Protein AF-A0A848BZG7-F1 (afdb_monomer)

Mean predicted aligned error: 14.3 Å

Secondary structure (DSSP, 8-state):
-HHHHHHHHHHHHHHHHHHHHHHHHHHHHHHHHHHHHHHHHHHHHHHHHHHHHHHH-THHHHHHHHHHHH-----------------

Foldseek 3Di:
DVVVVVVVVVVVVVVVVVVVVVVVVVVVVVVVVVVVVVVVVVVVVVVVVVVVVVVVVCVVVVVVCCCPPVVDDDDPDDDDDDPPDDD

pLDDT: mean 82.44, std 14.26, range [47.75, 96.5]

Solvent-accessible surface area (backbone atoms only — not comparable to full-atom values): 5151 Å² total; per-residue (Å²): 108,73,69,58,53,52,52,51,53,50,54,53,49,52,50,53,54,52,52,53,50,51,56,52,50,54,50,51,54,48,52,51,53,52,51,52,51,53,50,54,53,50,51,54,51,50,52,51,51,50,53,52,45,56,63,62,62,40,51,62,59,50,50,49,47,39,35,72,75,68,65,49,78,87,76,89,77,80,83,77,82,79,82,78,76,81,131

Radius of gyration: 34.45 Å; Cα contacts (8 Å, |Δi|>4): 6; chains: 1; bounding box: 81×38×82 Å

Sequence (87 aa):
MKNFVLLLTVIVGVFFIHNSLLIRISRVEREIYVEKKYVEEAEKKLAMIKLEYDKKADLKAFENEMHEKNKMEITNNINYFSTEMED

Structure (mmCIF, N/CA/C/O backbone):
data_AF-A0A848BZG7-F1
#
_entry.id   AF-A0A848BZG7-F1
#
loop_
_atom_site.group_PDB
_atom_site.id
_atom_site.type_symbol
_atom_site.label_atom_id
_atom_site.label_alt_id
_atom_site.label_comp_id
_atom_site.label_asym_id
_atom_site.label_entity_id
_atom_site.label_seq_id
_atom_site.pdbx_PDB_ins_code
_atom_site.Cartn_x
_atom_site.Cartn_y
_atom_site.Cartn_z
_atom_site.occupancy
_atom_site.B_iso_or_equiv
_atom_site.auth_seq_id
_atom_site.auth_comp_id
_atom_site.auth_asym_id
_atom_site.auth_atom_id
_atom_site.pdbx_PDB_model_num
ATOM 1 N N . MET A 1 1 ? 36.294 -3.340 -40.144 1.00 68.19 1 MET A N 1
ATOM 2 C CA . MET A 1 1 ? 36.060 -2.136 -39.308 1.00 68.19 1 MET A CA 1
ATOM 3 C C . MET A 1 1 ? 34.590 -1.725 -39.253 1.00 68.19 1 MET A C 1
ATOM 5 O O . MET A 1 1 ? 34.044 -1.703 -38.163 1.00 68.19 1 MET A O 1
ATOM 9 N N . LYS A 1 2 ? 33.912 -1.481 -40.383 1.00 79.38 2 LYS A N 1
ATOM 10 C CA . LYS A 1 2 ? 32.511 -1.004 -40.411 1.00 79.38 2 LYS A CA 1
ATOM 11 C C . LYS A 1 2 ? 31.509 -1.899 -39.647 1.00 79.38 2 LYS A C 1
ATOM 13 O O . LYS A 1 2 ? 30.740 -1.392 -38.841 1.00 79.38 2 LYS A O 1
ATOM 18 N N . ASN A 1 3 ? 31.600 -3.223 -39.802 1.00 89.00 3 ASN A N 1
ATOM 19 C CA . ASN A 1 3 ? 30.732 -4.173 -39.083 1.00 89.00 3 ASN A CA 1
ATOM 20 C C . ASN A 1 3 ? 31.022 -4.235 -37.574 1.00 89.00 3 ASN A C 1
ATOM 22 O O . ASN A 1 3 ? 30.116 -4.466 -36.785 1.00 89.00 3 ASN A O 1
ATOM 26 N N . PHE A 1 4 ? 32.272 -3.997 -37.169 1.00 92.75 4 PHE A N 1
ATOM 27 C CA . PHE A 1 4 ? 32.668 -3.979 -35.759 1.00 92.75 4 PHE A CA 1
ATOM 28 C C . PHE A 1 4 ? 32.118 -2.740 -35.043 1.00 92.75 4 PHE A C 1
ATOM 30 O O . PHE A 1 4 ? 31.586 -2.846 -33.943 1.00 92.75 4 PHE A O 1
ATOM 37 N N . VAL A 1 5 ? 32.168 -1.576 -35.703 1.00 91.69 5 VAL A N 1
ATOM 38 C CA . VAL A 1 5 ? 31.548 -0.345 -35.187 1.00 91.69 5 VAL A CA 1
ATOM 39 C C . VAL A 1 5 ? 30.035 -0.514 -35.065 1.00 91.69 5 VAL A C 1
ATOM 41 O O . VAL A 1 5 ? 29.464 -0.156 -34.041 1.00 91.69 5 VAL A O 1
ATOM 44 N N . LEU A 1 6 ? 29.394 -1.121 -36.068 1.00 93.69 6 LEU A N 1
ATOM 45 C CA . LEU A 1 6 ? 27.953 -1.365 -36.047 1.00 93.69 6 LEU A CA 1
ATOM 46 C C . LEU A 1 6 ? 27.554 -2.288 -34.882 1.00 93.69 6 LEU A C 1
ATOM 48 O O . LEU A 1 6 ? 26.618 -1.988 -34.144 1.00 93.69 6 LEU A O 1
ATOM 52 N N . LEU A 1 7 ? 28.327 -3.349 -34.639 1.00 94.38 7 LEU A N 1
ATOM 53 C CA . LEU A 1 7 ? 28.115 -4.251 -33.507 1.00 94.38 7 LEU A CA 1
ATOM 54 C C . LEU A 1 7 ? 28.257 -3.531 -32.153 1.00 94.38 7 LEU A C 1
ATOM 56 O O . LEU A 1 7 ? 27.393 -3.671 -31.289 1.00 94.38 7 LEU A O 1
ATOM 60 N N . LEU A 1 8 ? 29.290 -2.698 -31.991 1.00 94.25 8 LEU A N 1
ATOM 61 C CA . LEU A 1 8 ? 29.481 -1.877 -30.790 1.00 94.25 8 LEU A CA 1
ATOM 62 C C . LEU A 1 8 ? 28.315 -0.911 -30.554 1.00 94.25 8 LEU A C 1
ATOM 64 O O . LEU A 1 8 ? 27.838 -0.799 -29.427 1.00 94.25 8 LEU A O 1
ATOM 68 N N . THR A 1 9 ? 27.813 -0.252 -31.601 1.00 93.38 9 THR A N 1
ATOM 69 C CA . THR A 1 9 ? 26.672 0.668 -31.461 1.00 93.38 9 THR A CA 1
ATOM 70 C C . TH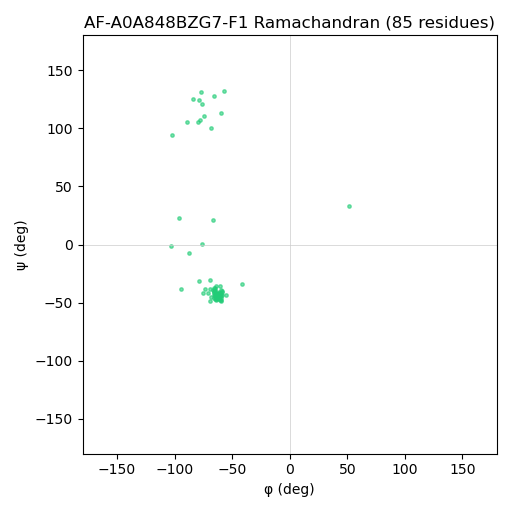R A 1 9 ? 25.392 -0.036 -31.019 1.00 93.38 9 THR A C 1
ATOM 72 O O . THR A 1 9 ? 24.650 0.516 -30.209 1.00 93.38 9 THR A O 1
ATOM 75 N N . VAL A 1 10 ? 25.156 -1.272 -31.473 1.00 94.94 10 VAL A N 1
ATOM 76 C CA . VAL A 1 10 ? 23.999 -2.070 -31.043 1.00 94.94 10 VAL A CA 1
ATOM 77 C C . VAL A 1 10 ? 24.131 -2.469 -29.574 1.00 94.94 10 VAL A C 1
ATOM 79 O O . VAL A 1 10 ? 23.179 -2.299 -28.818 1.00 94.94 10 VAL A O 1
ATOM 82 N N . ILE A 1 11 ? 25.311 -2.930 -29.145 1.00 95.50 11 ILE A N 1
ATOM 83 C CA . ILE A 1 11 ? 25.564 -3.304 -27.743 1.00 95.50 11 ILE A CA 1
ATOM 84 C C . ILE A 1 11 ? 25.334 -2.108 -26.814 1.00 95.50 11 ILE A C 1
ATOM 86 O O . ILE A 1 11 ? 24.626 -2.221 -25.813 1.00 95.50 11 ILE A O 1
ATOM 90 N N . VAL A 1 12 ? 25.889 -0.949 -27.171 1.00 95.38 12 VAL A N 1
ATOM 91 C CA . VAL A 1 12 ? 25.713 0.285 -26.401 1.00 95.38 12 VAL A CA 1
ATOM 92 C C . VAL A 1 12 ? 24.238 0.695 -26.370 1.00 95.38 12 VAL A C 1
ATOM 94 O O . VAL A 1 12 ? 23.715 1.006 -25.301 1.00 95.38 12 VAL A O 1
ATOM 97 N N . GLY A 1 13 ? 23.534 0.625 -27.503 1.00 94.62 13 GLY A N 1
ATOM 98 C CA . GLY A 1 13 ? 22.104 0.932 -27.579 1.00 94.62 13 GLY A CA 1
ATOM 99 C C . GLY A 1 13 ? 21.246 0.038 -26.678 1.00 94.62 13 GLY A C 1
ATOM 100 O O . GLY A 1 13 ? 20.414 0.544 -25.923 1.00 94.62 13 GLY A O 1
ATOM 101 N N . VAL A 1 14 ? 21.490 -1.276 -26.690 1.00 95.62 14 VAL A N 1
ATOM 102 C CA . VAL A 1 14 ? 20.798 -2.232 -25.809 1.00 95.62 14 VAL A CA 1
ATOM 103 C C . VAL A 1 14 ? 21.068 -1.908 -24.341 1.00 95.62 14 VAL A C 1
ATOM 105 O O . VAL A 1 14 ? 20.135 -1.903 -23.537 1.00 95.62 14 VAL A O 1
ATOM 108 N N . PHE A 1 15 ? 22.311 -1.570 -23.992 1.00 95.62 15 PHE A N 1
ATOM 109 C CA . PHE A 1 15 ? 22.673 -1.209 -22.623 1.00 95.62 15 PHE A CA 1
ATOM 110 C C . PHE A 1 15 ? 21.927 0.042 -22.135 1.00 95.62 15 PHE A C 1
ATOM 112 O O . PHE A 1 15 ? 21.398 0.056 -21.022 1.00 95.62 15 PHE A O 1
ATOM 119 N N . PHE A 1 16 ? 21.810 1.072 -22.980 1.00 94.56 16 PHE A N 1
ATOM 120 C CA . PHE A 1 16 ? 21.054 2.281 -22.646 1.00 94.56 16 PHE A CA 1
ATOM 121 C C . PHE A 1 16 ? 19.564 2.002 -22.424 1.00 94.56 16 PHE A C 1
ATOM 123 O O . PHE A 1 16 ? 18.992 2.484 -21.443 1.00 94.56 16 PHE A O 1
ATOM 130 N N . ILE A 1 17 ? 18.941 1.203 -23.296 1.00 94.19 17 ILE A N 1
ATOM 131 C CA . ILE A 1 17 ? 17.526 0.831 -23.158 1.00 94.19 17 ILE A CA 1
ATOM 132 C C . ILE A 1 17 ? 17.316 0.042 -21.862 1.00 94.19 17 ILE A C 1
ATOM 134 O O . ILE A 1 17 ? 16.426 0.368 -21.075 1.00 94.19 17 ILE A O 1
ATOM 138 N N . HIS A 1 18 ? 18.169 -0.950 -21.603 1.00 94.44 18 HIS A N 1
ATOM 139 C CA . HIS A 1 18 ? 18.064 -1.786 -20.414 1.00 94.44 18 HIS A CA 1
ATOM 140 C C . HIS A 1 18 ? 18.223 -0.969 -19.125 1.00 94.44 18 HIS A C 1
ATOM 142 O O . HIS A 1 18 ? 17.449 -1.137 -18.183 1.00 94.44 18 HIS A O 1
ATOM 148 N N . ASN A 1 19 ? 19.187 -0.047 -19.081 1.00 94.12 19 ASN A N 1
ATOM 149 C CA . ASN A 1 19 ? 19.3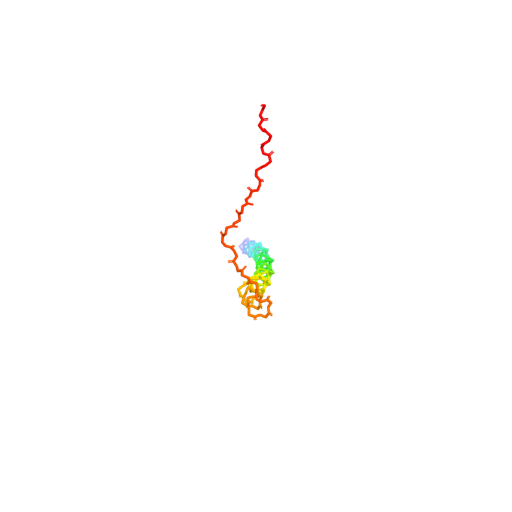95 0.804 -17.912 1.00 94.12 19 ASN A CA 1
ATOM 150 C C . ASN A 1 19 ? 18.209 1.764 -17.688 1.00 94.12 19 ASN A C 1
ATOM 152 O O . ASN A 1 19 ? 17.750 1.948 -16.562 1.00 94.12 19 ASN A O 1
ATOM 156 N N . SER A 1 20 ? 17.641 2.319 -18.765 1.00 94.44 20 SER A N 1
ATOM 157 C CA . SER A 1 20 ? 16.443 3.164 -18.679 1.00 94.44 20 SER A CA 1
ATOM 158 C C . SER A 1 20 ? 15.241 2.414 -18.093 1.00 94.44 20 SER A C 1
ATOM 160 O O . SER A 1 20 ? 14.532 2.949 -17.235 1.00 94.44 20 SER A O 1
ATOM 162 N N . LEU A 1 21 ? 15.032 1.162 -18.513 1.00 94.94 21 LEU A N 1
ATOM 163 C CA . LEU A 1 21 ? 13.964 0.310 -17.990 1.00 94.94 21 LEU A CA 1
ATOM 164 C C . LEU A 1 21 ? 14.172 -0.021 -16.508 1.00 94.94 21 LEU A C 1
ATOM 166 O O . LEU A 1 21 ? 13.226 0.099 -15.734 1.00 94.94 21 LEU A O 1
ATOM 170 N N . LEU A 1 22 ? 15.400 -0.348 -16.095 1.00 94.81 22 LEU A N 1
ATOM 171 C CA . LEU A 1 22 ? 15.720 -0.611 -14.687 1.00 94.81 22 LEU A CA 1
ATOM 172 C C . LEU A 1 22 ? 15.425 0.596 -13.790 1.00 94.81 22 LEU A C 1
ATOM 174 O O . LEU A 1 22 ? 14.821 0.444 -12.730 1.00 94.81 22 LEU A O 1
ATOM 178 N N . ILE A 1 23 ? 15.780 1.806 -14.231 1.00 95.12 23 ILE A N 1
ATOM 179 C CA . ILE A 1 23 ? 15.484 3.036 -13.481 1.00 95.12 23 ILE A CA 1
ATOM 180 C C . ILE A 1 23 ? 13.971 3.237 -13.340 1.00 95.12 23 ILE A C 1
ATOM 182 O O . ILE A 1 23 ? 13.498 3.623 -12.270 1.00 95.12 23 ILE A O 1
ATOM 186 N N . ARG A 1 24 ? 13.199 2.982 -14.404 1.00 94.81 24 ARG A N 1
ATOM 187 C CA . ARG A 1 24 ? 11.734 3.091 -14.357 1.00 94.81 24 ARG A CA 1
ATOM 188 C C . ARG A 1 24 ? 11.123 2.079 -13.393 1.00 94.81 24 ARG A C 1
ATOM 190 O O . ARG A 1 24 ? 10.306 2.478 -12.572 1.00 94.81 24 ARG A O 1
ATOM 197 N N . ILE A 1 25 ? 11.547 0.817 -13.458 1.00 95.94 25 ILE A N 1
ATOM 198 C CA . ILE A 1 25 ? 11.071 -0.238 -12.553 1.00 95.94 25 ILE A CA 1
ATOM 199 C C . ILE A 1 25 ? 11.384 0.133 -11.104 1.00 95.94 25 ILE A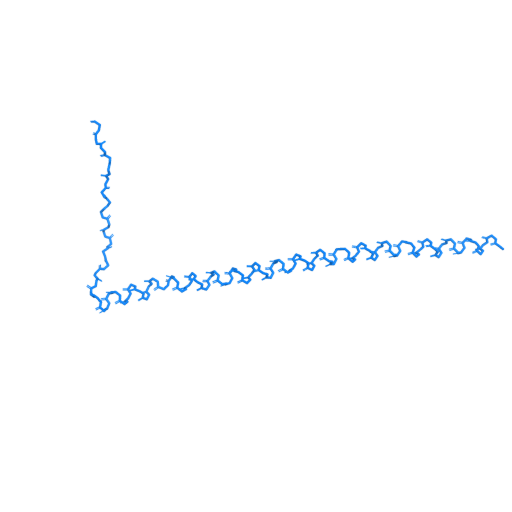 C 1
ATOM 201 O O . ILE A 1 25 ? 10.481 0.156 -10.277 1.00 95.94 25 ILE A O 1
ATOM 205 N N . SER A 1 26 ? 12.622 0.539 -10.817 1.00 94.00 26 SER A N 1
ATOM 206 C CA . SER A 1 26 ? 13.035 0.911 -9.461 1.00 94.00 26 SER A CA 1
ATOM 207 C C . SER A 1 26 ? 12.233 2.091 -8.889 1.00 94.00 26 SER A C 1
ATOM 209 O O . SER A 1 26 ? 11.918 2.112 -7.699 1.00 94.00 26 SER A O 1
ATOM 211 N N . ARG A 1 27 ? 11.851 3.069 -9.725 1.00 95.31 27 ARG A N 1
ATOM 212 C CA . ARG A 1 27 ? 10.956 4.159 -9.298 1.00 95.31 27 ARG A CA 1
ATOM 213 C C . ARG A 1 27 ? 9.569 3.643 -8.929 1.00 95.31 27 ARG A C 1
ATOM 215 O O . ARG A 1 27 ? 9.078 3.986 -7.860 1.00 95.31 27 ARG A O 1
ATOM 222 N N . VAL A 1 28 ? 8.986 2.797 -9.776 1.00 95.81 28 VAL A N 1
ATOM 223 C CA . VAL A 1 28 ? 7.661 2.208 -9.532 1.00 95.81 28 VAL A CA 1
ATOM 224 C C . VAL A 1 28 ? 7.673 1.341 -8.271 1.00 95.81 28 VAL A C 1
ATOM 226 O O . VAL A 1 28 ? 6.791 1.470 -7.430 1.00 95.81 28 VAL A O 1
ATOM 229 N N . GLU A 1 29 ? 8.698 0.510 -8.077 1.00 95.44 29 GLU A N 1
ATOM 230 C CA . GLU A 1 29 ? 8.856 -0.299 -6.861 1.00 95.44 29 GLU A CA 1
ATOM 231 C C . GLU A 1 29 ? 8.936 0.567 -5.601 1.00 95.44 29 GLU A C 1
ATOM 233 O O . GLU A 1 29 ? 8.325 0.244 -4.581 1.00 95.44 29 GLU A O 1
ATOM 238 N N . ARG A 1 30 ? 9.652 1.695 -5.672 1.00 95.75 30 ARG A N 1
ATOM 239 C CA . ARG A 1 30 ? 9.736 2.643 -4.560 1.00 95.75 30 ARG A CA 1
ATOM 240 C C . ARG A 1 30 ? 8.383 3.279 -4.249 1.00 95.75 30 ARG A C 1
ATOM 242 O O . ARG A 1 30 ? 8.040 3.394 -3.076 1.00 95.75 30 ARG A O 1
ATOM 249 N N . GLU A 1 31 ? 7.639 3.699 -5.267 1.00 95.19 31 GLU A N 1
ATOM 250 C CA . GLU A 1 31 ? 6.297 4.270 -5.096 1.00 95.19 31 GLU A CA 1
ATOM 251 C C . GLU A 1 31 ? 5.345 3.250 -4.463 1.00 95.19 31 GLU A C 1
ATOM 253 O O . GLU A 1 31 ? 4.703 3.556 -3.460 1.00 95.19 31 GLU A O 1
ATOM 258 N N . ILE A 1 32 ? 5.349 2.006 -4.953 1.00 95.56 32 ILE A N 1
ATOM 259 C CA . ILE A 1 32 ? 4.563 0.904 -4.379 1.00 95.56 32 ILE A CA 1
ATOM 260 C C . ILE A 1 32 ? 4.945 0.654 -2.917 1.00 95.56 32 ILE A C 1
ATOM 262 O O . ILE A 1 32 ? 4.071 0.462 -2.074 1.00 95.56 32 ILE A O 1
ATOM 266 N N . TYR A 1 33 ? 6.240 0.650 -2.596 1.00 96.50 33 TYR A N 1
ATOM 267 C CA . TYR A 1 33 ? 6.708 0.436 -1.227 1.00 96.50 33 TYR A CA 1
ATOM 268 C C . TYR A 1 33 ? 6.214 1.528 -0.271 1.00 96.50 33 TYR A C 1
ATOM 270 O O . TYR A 1 33 ? 5.770 1.229 0.839 1.00 96.50 33 TYR A O 1
ATOM 278 N N . VAL A 1 34 ? 6.274 2.789 -0.704 1.00 96.44 34 VAL A N 1
ATOM 279 C CA . VAL A 1 34 ? 5.790 3.933 0.075 1.00 96.44 34 VAL A CA 1
ATOM 280 C C . VAL A 1 34 ? 4.279 3.842 0.284 1.00 96.44 34 VAL A C 1
ATOM 282 O O . VAL A 1 34 ? 3.823 3.936 1.423 1.00 96.44 34 VAL A O 1
ATOM 285 N N . GLU A 1 35 ? 3.516 3.581 -0.777 1.00 94.50 35 GLU A N 1
ATOM 286 C CA . GLU A 1 35 ? 2.058 3.467 -0.698 1.00 94.50 35 GLU A CA 1
ATOM 287 C C . GLU A 1 35 ? 1.629 2.306 0.208 1.00 94.50 35 GLU A C 1
ATOM 289 O O . GLU A 1 35 ? 0.778 2.461 1.082 1.00 94.50 35 GLU A O 1
ATOM 294 N N . LYS A 1 36 ? 2.298 1.154 0.089 1.00 95.25 36 LYS A N 1
ATOM 295 C CA . LYS A 1 36 ? 2.052 -0.005 0.953 1.00 95.25 36 LYS A CA 1
ATOM 296 C C . LYS A 1 36 ? 2.271 0.327 2.428 1.00 95.25 36 LYS A C 1
ATOM 298 O O . LYS A 1 36 ? 1.492 -0.108 3.273 1.00 95.25 36 LYS A O 1
ATOM 303 N N . LYS A 1 37 ? 3.305 1.112 2.740 1.00 95.88 37 LYS A N 1
ATOM 304 C CA . LYS A 1 37 ? 3.569 1.555 4.111 1.00 95.88 37 LYS A CA 1
ATOM 305 C C . LYS A 1 37 ? 2.462 2.480 4.626 1.00 95.88 37 LYS A C 1
ATOM 307 O O . LYS A 1 37 ? 2.045 2.333 5.772 1.00 95.88 37 LYS A O 1
ATOM 312 N N . TYR A 1 38 ? 1.964 3.395 3.792 1.00 95.06 38 TYR A N 1
ATOM 313 C CA . TYR A 1 38 ? 0.839 4.256 4.164 1.00 95.06 38 TYR A CA 1
ATOM 314 C C . TYR A 1 38 ? -0.436 3.459 4.443 1.00 95.06 38 TYR A C 1
ATOM 316 O O . TYR A 1 38 ? -1.102 3.721 5.446 1.00 95.06 38 TYR A O 1
ATOM 324 N N . VAL A 1 39 ? -0.742 2.460 3.611 1.00 95.31 39 VAL A N 1
ATOM 325 C CA . VAL A 1 39 ? -1.881 1.557 3.834 1.00 95.31 39 VAL A CA 1
ATOM 326 C C . VAL A 1 39 ? -1.727 0.808 5.156 1.00 95.31 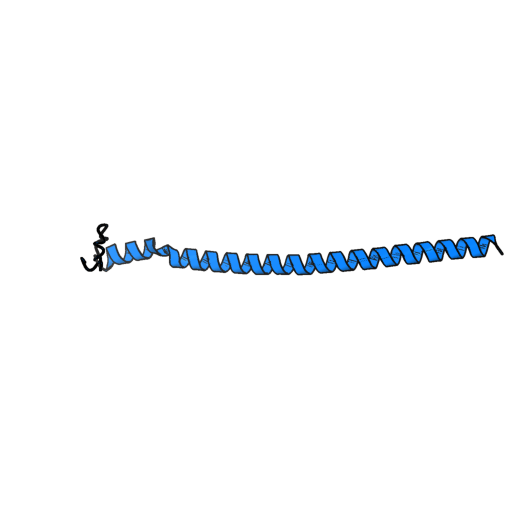39 VAL A C 1
ATOM 328 O O . VAL A 1 39 ? -2.647 0.822 5.968 1.00 95.31 39 VAL A O 1
ATOM 331 N N . GLU A 1 40 ? -0.554 0.234 5.430 1.00 95.81 40 GLU A N 1
ATOM 332 C CA . GLU A 1 40 ? -0.307 -0.494 6.680 1.00 95.81 40 GLU A CA 1
ATOM 333 C C . GLU A 1 40 ? -0.463 0.408 7.921 1.00 95.81 40 GLU A C 1
ATOM 335 O O . GLU A 1 40 ? -1.036 0.005 8.937 1.00 95.81 40 GLU A O 1
ATOM 340 N N . GLU A 1 41 ? 0.021 1.652 7.861 1.00 95.50 41 GLU A N 1
ATOM 341 C CA . GLU A 1 41 ? -0.163 2.623 8.944 1.00 95.50 41 GLU A CA 1
ATOM 342 C C . GLU A 1 41 ? -1.636 3.021 9.128 1.00 95.50 41 GLU A C 1
ATOM 344 O O . GLU A 1 41 ? -2.103 3.143 10.266 1.00 95.50 41 GLU A O 1
ATOM 349 N N . ALA A 1 42 ? -2.379 3.207 8.035 1.00 93.62 42 ALA A N 1
ATOM 350 C CA . ALA A 1 42 ? -3.806 3.510 8.075 1.00 93.62 42 ALA A CA 1
ATOM 351 C C . ALA A 1 42 ? -4.625 2.341 8.648 1.00 93.62 42 ALA A C 1
ATOM 353 O O . ALA A 1 42 ? -5.474 2.563 9.511 1.00 93.62 42 ALA A O 1
ATOM 354 N N . GLU A 1 43 ? -4.329 1.104 8.246 1.00 94.06 43 GLU A N 1
ATOM 355 C CA . GLU A 1 43 ? -4.962 -0.105 8.783 1.00 94.06 43 GLU A CA 1
ATOM 356 C C . GLU A 1 43 ? -4.715 -0.252 10.287 1.00 94.06 43 GLU A C 1
ATOM 358 O O . GLU A 1 43 ? -5.651 -0.512 11.046 1.00 94.06 43 GLU A O 1
ATOM 363 N N . LYS A 1 44 ? -3.482 -0.004 10.753 1.00 94.81 44 LYS A N 1
ATOM 364 C CA . LYS A 1 44 ? -3.158 -0.010 12.190 1.00 94.81 44 LYS A CA 1
ATOM 365 C C . LYS A 1 44 ? -3.950 1.043 12.961 1.00 94.81 44 LYS A C 1
ATOM 367 O O . LYS A 1 44 ? -4.491 0.740 14.024 1.00 94.81 44 LYS A O 1
ATOM 372 N N . LYS A 1 45 ? -4.053 2.267 12.430 1.00 93.81 45 LYS A N 1
ATOM 373 C CA . LYS A 1 45 ? -4.860 3.334 13.046 1.00 93.81 45 LYS A CA 1
ATOM 374 C C . LYS A 1 45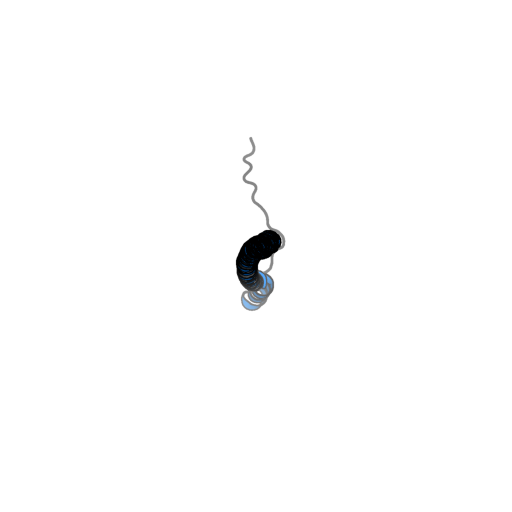 ? -6.337 2.961 13.096 1.00 93.81 45 LYS A C 1
ATOM 376 O O . LYS A 1 45 ? -6.963 3.126 14.138 1.00 93.81 45 LYS A O 1
ATOM 381 N N . LEU A 1 46 ? -6.880 2.424 12.005 1.00 92.44 46 LEU A N 1
ATOM 382 C CA . LEU A 1 46 ? -8.270 1.982 11.946 1.00 92.44 46 LEU A CA 1
ATOM 383 C C . LEU A 1 46 ? -8.547 0.879 12.973 1.00 92.44 46 LEU A C 1
ATOM 385 O O . LEU A 1 46 ? -9.544 0.950 13.687 1.00 92.44 46 LEU A O 1
ATOM 389 N N . ALA A 1 47 ? -7.655 -0.107 13.087 1.00 92.81 47 ALA A N 1
ATOM 390 C CA . ALA A 1 47 ? -7.775 -1.175 14.074 1.00 92.81 47 ALA A CA 1
ATOM 391 C C . ALA A 1 47 ? -7.767 -0.629 15.511 1.00 92.81 47 ALA A C 1
ATOM 393 O O . ALA A 1 47 ? -8.577 -1.054 16.334 1.00 92.81 47 ALA A O 1
ATOM 394 N N . MET A 1 48 ? -6.903 0.348 15.802 1.00 91.56 48 MET A N 1
ATOM 395 C CA . MET A 1 48 ? -6.853 1.002 17.111 1.00 91.56 48 MET A CA 1
ATOM 396 C C . MET A 1 48 ? -8.143 1.773 17.417 1.00 91.56 48 MET A C 1
ATOM 398 O O . MET A 1 48 ? -8.710 1.601 18.493 1.00 91.56 48 MET A O 1
ATOM 402 N N . ILE A 1 49 ? -8.649 2.557 16.459 1.00 88.75 49 ILE A N 1
ATOM 403 C CA . ILE A 1 49 ? -9.911 3.300 16.606 1.00 88.75 49 ILE A CA 1
ATOM 404 C C . ILE A 1 49 ? -11.082 2.340 16.809 1.00 88.75 49 ILE A C 1
ATOM 406 O O . ILE A 1 49 ? -11.923 2.577 17.670 1.00 88.75 49 ILE A O 1
ATOM 410 N N . LYS A 1 50 ? -11.133 1.240 16.050 1.00 87.00 50 LYS A N 1
ATOM 411 C CA . LYS A 1 50 ? -12.175 0.222 16.203 1.00 87.00 50 LYS A CA 1
ATOM 412 C C . LYS A 1 50 ? -12.141 -0.398 17.597 1.00 87.00 50 LYS A C 1
ATOM 414 O O . LYS A 1 50 ? -13.179 -0.514 18.229 1.00 87.00 50 LYS A O 1
ATOM 419 N N . LEU A 1 51 ? -10.952 -0.714 18.106 1.00 84.56 51 LEU A N 1
ATOM 420 C CA . LEU A 1 51 ? -10.779 -1.249 19.455 1.00 84.56 51 LEU A CA 1
ATOM 421 C C . LEU A 1 51 ? -11.195 -0.238 20.536 1.00 84.56 51 LEU A C 1
ATOM 423 O O . LEU A 1 51 ? -11.816 -0.616 21.525 1.00 84.56 51 LEU A O 1
ATOM 427 N N . GLU A 1 52 ? -10.877 1.047 20.367 1.00 82.06 52 GLU A N 1
ATOM 428 C CA . GLU A 1 52 ? -11.362 2.103 21.264 1.00 82.06 52 GLU A CA 1
ATOM 429 C C . GLU A 1 52 ? -12.880 2.279 21.194 1.00 82.06 52 GLU A C 1
ATOM 431 O O . GLU A 1 52 ? -13.515 2.501 22.225 1.00 82.06 52 GLU A O 1
ATOM 436 N N . TYR A 1 53 ? -13.462 2.179 19.999 1.00 79.50 53 TYR A N 1
ATOM 437 C CA . TYR A 1 53 ? -14.903 2.251 19.813 1.00 79.50 53 TYR A CA 1
ATOM 438 C C . TYR A 1 53 ? -15.595 1.058 20.462 1.00 79.50 53 TYR A C 1
ATOM 440 O O . TYR A 1 53 ? -16.523 1.275 21.223 1.00 79.50 53 TYR A O 1
ATOM 448 N N . ASP A 1 54 ? -15.101 -0.164 20.267 1.00 77.38 54 ASP A N 1
ATOM 449 C CA . ASP A 1 54 ? -15.637 -1.366 20.912 1.00 77.38 54 ASP A CA 1
ATOM 450 C C . ASP A 1 54 ? -15.554 -1.257 22.446 1.00 77.38 54 ASP A C 1
ATOM 452 O O . ASP A 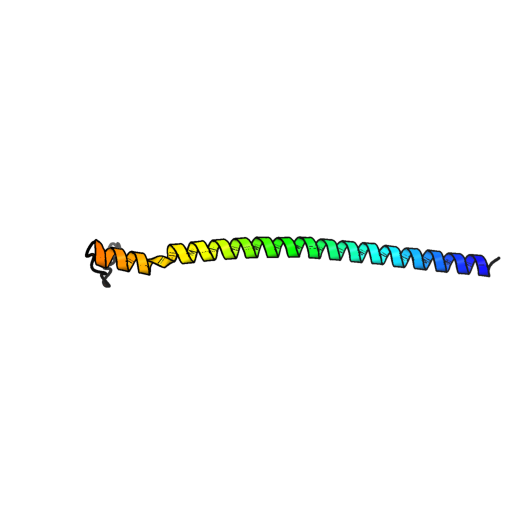1 54 ? -16.507 -1.593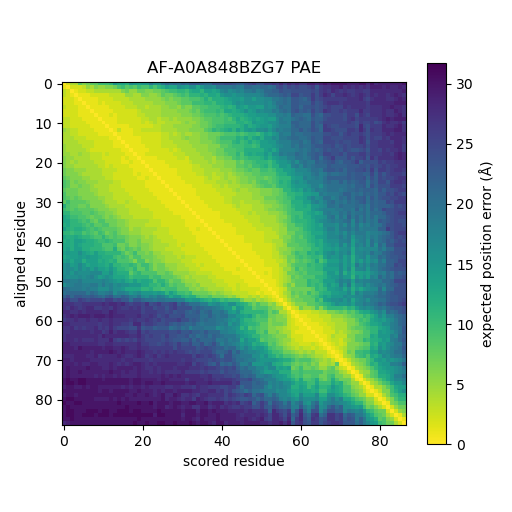 23.143 1.00 77.38 54 ASP A O 1
ATOM 456 N N . LYS A 1 55 ? -14.466 -0.688 22.987 1.00 71.75 55 LYS A N 1
ATOM 457 C CA . LYS A 1 55 ? -14.346 -0.390 24.427 1.00 71.75 55 LYS A CA 1
ATOM 458 C C . LYS A 1 55 ? -15.341 0.662 24.920 1.00 71.75 55 LYS A C 1
ATOM 460 O O . LYS A 1 55 ? -15.814 0.565 26.045 1.00 71.75 55 LYS A O 1
ATOM 465 N N . LYS A 1 56 ? -15.627 1.695 24.122 1.00 64.31 56 LYS A N 1
ATOM 466 C CA . LYS A 1 56 ? -16.603 2.747 24.467 1.00 64.31 56 LYS A CA 1
ATOM 467 C C . LYS A 1 56 ? -18.048 2.295 24.249 1.00 64.31 56 LYS A C 1
ATOM 469 O O . LYS A 1 56 ? -18.931 2.741 24.969 1.00 64.31 56 LYS A O 1
ATOM 474 N N . ALA A 1 57 ? -18.283 1.427 23.269 1.00 59.41 57 ALA A N 1
ATOM 475 C CA . ALA A 1 57 ? -19.569 0.830 22.929 1.00 59.41 57 ALA A CA 1
ATOM 476 C C . ALA A 1 57 ? -19.978 -0.283 23.903 1.00 59.41 57 ALA A C 1
ATOM 478 O O . ALA A 1 57 ? -21.106 -0.771 23.828 1.00 59.41 57 ALA A O 1
ATOM 479 N N . ASP A 1 58 ? -19.149 -0.568 24.910 1.00 64.44 58 ASP A N 1
ATOM 480 C CA . ASP A 1 58 ? -19.556 -1.265 26.131 1.00 64.44 58 ASP A CA 1
ATOM 481 C C . ASP A 1 58 ? -20.539 -0.437 26.994 1.00 64.44 58 ASP A C 1
ATOM 483 O O . ASP A 1 58 ? -20.750 -0.697 28.175 1.00 64.44 58 ASP A O 1
ATOM 487 N N . LEU A 1 59 ? -21.210 0.542 26.375 1.00 64.94 59 LEU A N 1
ATOM 488 C CA . LEU A 1 59 ? -22.460 1.164 26.806 1.00 64.94 59 LEU A CA 1
ATOM 489 C C . LEU A 1 59 ? -23.452 0.138 27.348 1.00 64.94 59 LEU A C 1
ATOM 491 O O . LEU A 1 59 ? -24.163 0.448 28.288 1.00 64.94 59 LEU A O 1
ATOM 495 N N . LYS A 1 60 ? -23.468 -1.084 26.805 1.00 66.81 60 LYS A N 1
ATOM 496 C CA . LYS A 1 60 ? -24.340 -2.161 27.277 1.00 66.81 60 LYS A CA 1
ATOM 497 C C . LYS A 1 60 ? -23.883 -2.760 28.613 1.00 66.81 60 LYS A C 1
ATOM 499 O O . LYS A 1 60 ? -24.721 -3.066 29.455 1.00 66.81 60 LYS A O 1
ATOM 504 N N . ALA A 1 61 ? -22.575 -2.906 28.840 1.00 70.81 61 ALA A N 1
ATOM 505 C CA . ALA A 1 61 ? -22.057 -3.277 30.157 1.00 70.81 61 ALA A CA 1
ATOM 506 C C . ALA A 1 61 ? -22.238 -2.140 31.170 1.00 70.81 61 ALA A C 1
ATOM 508 O O . ALA A 1 61 ? -22.602 -2.401 32.312 1.00 70.81 61 ALA A O 1
ATOM 509 N N . PHE A 1 62 ? -22.061 -0.886 30.746 1.00 69.50 62 PHE A N 1
ATOM 510 C CA . PHE A 1 62 ? -22.337 0.288 31.573 1.00 69.50 62 PHE A CA 1
ATOM 511 C C . PHE A 1 62 ? -23.823 0.401 31.945 1.00 69.50 62 PHE A C 1
ATOM 513 O O . PHE A 1 62 ? -24.152 0.636 33.101 1.00 69.50 62 PHE A O 1
ATOM 520 N N . GLU A 1 63 ? -24.724 0.196 30.987 1.00 69.44 63 GLU A N 1
ATOM 521 C CA . GLU A 1 63 ? -26.174 0.160 31.187 1.00 69.44 63 GLU A CA 1
ATOM 522 C C . GLU A 1 63 ? -26.563 -0.951 32.171 1.00 69.44 63 GLU A C 1
ATOM 524 O O . GLU A 1 63 ? -27.297 -0.694 33.126 1.00 69.44 63 GLU A O 1
ATOM 529 N N . ASN A 1 64 ? -25.982 -2.146 32.019 1.00 73.25 64 ASN A N 1
ATOM 530 C CA . ASN A 1 64 ? -26.173 -3.248 32.961 1.00 73.25 64 ASN A CA 1
ATOM 531 C C . ASN A 1 64 ? -25.628 -2.919 34.364 1.00 73.25 64 ASN A C 1
ATOM 533 O O . ASN A 1 64 ? -26.319 -3.173 35.348 1.00 73.25 64 ASN A O 1
ATOM 537 N N . GLU A 1 65 ? -24.439 -2.315 34.489 1.00 73.88 65 GLU A N 1
ATOM 538 C CA . GLU A 1 65 ? -23.888 -1.928 35.798 1.00 73.88 65 GLU A CA 1
ATOM 539 C C . GLU A 1 65 ? -24.736 -0.832 36.467 1.00 73.88 65 GLU A C 1
ATOM 541 O O . GLU A 1 65 ? -25.017 -0.904 37.666 1.00 73.88 65 GLU A O 1
ATOM 546 N N . MET A 1 66 ? -25.191 0.166 35.708 1.00 73.50 66 MET A N 1
ATOM 547 C CA . MET A 1 66 ? -26.042 1.245 36.220 1.00 73.50 66 MET A CA 1
ATOM 548 C C . MET A 1 66 ? -27.417 0.729 36.663 1.00 73.50 66 MET A C 1
ATOM 550 O O . MET A 1 66 ? -27.935 1.165 37.698 1.00 73.50 66 MET A O 1
ATOM 554 N N . HIS A 1 67 ? -27.980 -0.239 35.941 1.00 74.94 67 HIS A N 1
ATOM 555 C CA . HIS A 1 67 ? -29.227 -0.895 36.319 1.00 74.94 67 HIS A CA 1
ATOM 556 C C . HIS A 1 67 ? -29.057 -1.787 37.565 1.00 74.94 67 HIS A C 1
ATOM 558 O O . HIS A 1 67 ? -29.822 -1.664 38.520 1.00 74.94 67 HIS A O 1
ATOM 564 N N . GLU A 1 68 ? -28.035 -2.649 37.613 1.00 75.62 68 GLU A N 1
ATOM 565 C CA . GLU A 1 68 ? -27.856 -3.618 38.707 1.00 75.62 68 GLU A CA 1
ATOM 566 C C . GLU A 1 68 ? -27.337 -2.989 40.008 1.00 75.62 68 GLU A C 1
ATOM 568 O O . GLU A 1 68 ? -27.800 -3.332 41.098 1.00 75.62 68 GLU A O 1
ATOM 573 N N . LYS A 1 69 ? -26.375 -2.066 39.915 1.00 74.19 69 LYS A N 1
ATOM 574 C CA . LYS A 1 69 ? -25.645 -1.535 41.076 1.00 74.19 69 LYS A CA 1
ATOM 575 C C . LYS A 1 69 ? -26.253 -0.243 41.609 1.00 74.19 69 LYS A C 1
ATOM 577 O O . LYS A 1 69 ? -26.324 -0.056 42.822 1.00 74.19 69 LYS A O 1
ATOM 582 N N . ASN A 1 70 ? -26.723 0.620 40.707 1.00 72.06 70 ASN A N 1
ATOM 583 C CA . ASN A 1 70 ? -27.293 1.925 41.052 1.00 72.06 70 ASN A CA 1
ATOM 584 C C . ASN A 1 70 ? -28.828 1.954 40.983 1.00 72.06 70 ASN A C 1
ATOM 586 O O . ASN A 1 70 ? -29.416 2.983 41.310 1.00 72.06 70 ASN A O 1
ATOM 590 N N . LYS A 1 71 ? -29.479 0.838 40.606 1.00 76.31 71 LYS A N 1
ATOM 591 C CA . LYS A 1 71 ? -30.944 0.711 40.480 1.00 76.31 71 LYS A CA 1
ATOM 592 C C . LYS A 1 71 ? -31.569 1.816 39.621 1.00 76.31 71 LYS A C 1
ATOM 594 O O . LYS A 1 71 ? -32.676 2.270 39.904 1.00 76.31 71 LYS A O 1
ATOM 599 N N . MET A 1 72 ? -30.844 2.287 38.607 1.00 71.75 72 MET A N 1
ATOM 600 C CA . MET A 1 72 ? -31.363 3.288 37.681 1.00 71.75 72 MET A CA 1
ATOM 601 C C . MET A 1 72 ? -32.291 2.616 36.667 1.00 71.75 72 MET A C 1
ATOM 603 O O . MET A 1 72 ? -31.885 1.685 35.974 1.00 71.75 72 MET A O 1
ATOM 607 N N . GLU A 1 73 ? -33.532 3.094 36.570 1.00 68.19 73 GLU A N 1
ATOM 608 C CA . GLU A 1 73 ? -34.464 2.671 35.523 1.00 68.19 73 GLU A CA 1
ATOM 609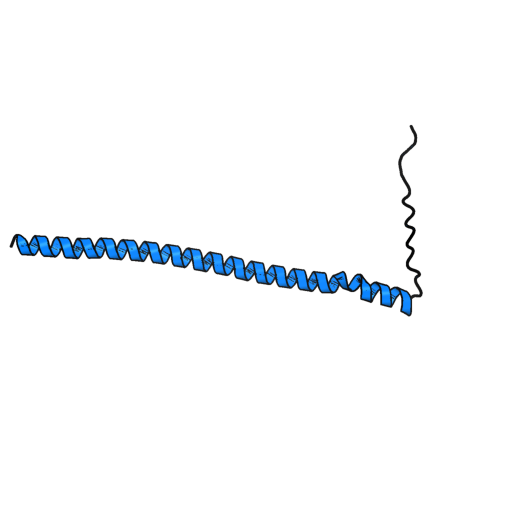 C C . GLU A 1 73 ? -34.126 3.350 34.193 1.00 68.19 73 GLU A C 1
ATOM 611 O O . GLU A 1 73 ? -33.964 4.571 34.111 1.00 68.19 73 GLU A O 1
ATOM 616 N N . ILE A 1 74 ? -34.052 2.549 33.131 1.00 63.69 74 ILE A N 1
ATOM 617 C CA . ILE A 1 74 ? -33.847 3.0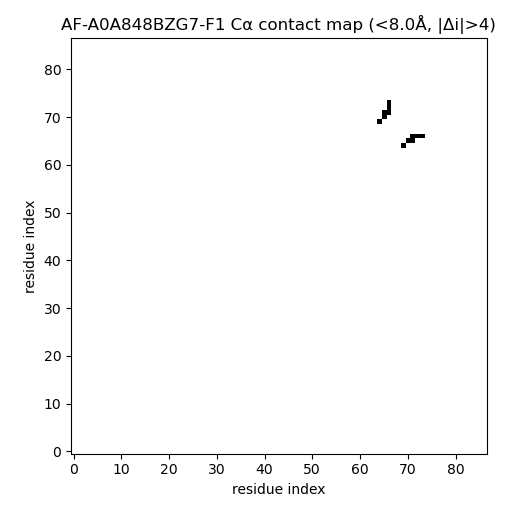34 31.767 1.00 63.69 74 ILE A CA 1
ATOM 618 C C . ILE A 1 74 ? -35.188 3.565 31.261 1.00 63.69 74 ILE A C 1
ATOM 620 O O . ILE A 1 74 ? -36.120 2.805 30.993 1.00 63.69 74 ILE A O 1
ATOM 624 N N . THR A 1 75 ? -35.309 4.889 31.164 1.00 65.94 75 THR A N 1
ATOM 625 C CA . THR A 1 75 ? -36.525 5.529 30.656 1.00 65.94 75 THR A CA 1
ATOM 626 C C . THR A 1 75 ? -36.494 5.576 29.127 1.00 65.94 75 THR A C 1
ATOM 628 O O . THR A 1 75 ? -35.565 6.113 28.531 1.00 65.94 75 THR A O 1
ATOM 631 N N . ASN A 1 76 ? -37.534 5.041 28.483 1.00 65.62 76 ASN A N 1
ATOM 632 C CA . ASN A 1 76 ? -37.705 5.108 27.023 1.00 65.62 76 ASN A CA 1
ATOM 633 C C . ASN A 1 76 ? -38.430 6.388 26.561 1.00 65.62 76 ASN A C 1
ATOM 635 O O . ASN A 1 76 ? -38.525 6.643 25.364 1.00 65.62 76 ASN A O 1
ATOM 639 N N . ASN A 1 77 ? -38.944 7.193 27.497 1.00 55.97 77 ASN A N 1
ATOM 640 C CA . ASN A 1 77 ? -39.637 8.450 27.216 1.00 55.97 77 ASN A CA 1
ATOM 641 C C . ASN A 1 77 ? -38.718 9.642 27.495 1.00 55.97 77 ASN A C 1
ATOM 643 O O . ASN A 1 77 ? -38.638 10.136 28.619 1.00 55.97 77 ASN A O 1
ATOM 647 N N . ILE A 1 78 ? -38.044 10.124 26.455 1.00 64.00 78 ILE A N 1
ATOM 648 C CA . ILE A 1 78 ? -37.334 11.401 26.503 1.00 64.00 78 ILE A CA 1
ATOM 649 C C . ILE A 1 78 ? -38.323 12.485 26.066 1.00 64.00 78 ILE A C 1
ATOM 651 O O . ILE A 1 78 ? -38.646 12.602 24.887 1.00 64.00 78 ILE A O 1
ATOM 655 N N . ASN A 1 79 ? -38.818 13.275 27.020 1.00 61.88 79 ASN A N 1
ATOM 656 C CA . ASN A 1 79 ? -39.593 14.474 26.709 1.00 61.88 79 ASN A CA 1
ATOM 657 C C . ASN A 1 79 ? -38.623 15.597 26.335 1.00 61.88 79 ASN A C 1
ATOM 659 O O . ASN A 1 79 ? -37.952 16.167 27.196 1.00 61.88 79 ASN A O 1
ATOM 663 N N . TYR A 1 80 ? -38.540 15.903 25.044 1.00 61.03 80 TYR A N 1
ATOM 664 C CA . TYR A 1 80 ? -37.816 17.071 24.561 1.00 61.03 80 TYR A CA 1
ATOM 665 C C . TYR A 1 80 ? -38.660 18.316 24.835 1.00 61.03 80 TYR A C 1
ATOM 667 O O . TYR A 1 80 ? -39.791 18.422 24.364 1.00 61.03 80 TYR A O 1
ATOM 675 N N . PHE A 1 81 ? -38.122 19.263 25.601 1.00 64.81 81 PHE A N 1
ATOM 676 C CA . PHE A 1 81 ? -38.729 20.585 25.710 1.00 64.81 81 PHE A CA 1
ATOM 677 C C . PHE A 1 81 ? -38.448 21.343 24.411 1.00 64.81 81 PHE A C 1
ATOM 679 O O . PHE A 1 81 ? -37.300 21.680 24.123 1.00 64.81 81 PHE A O 1
ATOM 686 N N . SER A 1 82 ? -39.494 21.567 23.614 1.00 63.50 82 SER A N 1
ATOM 687 C CA . SER A 1 82 ? -39.448 22.506 22.496 1.00 63.50 82 SER A CA 1
ATOM 688 C C . SER A 1 82 ? -39.261 23.919 23.050 1.00 63.50 82 SER A C 1
ATOM 690 O O . SER A 1 82 ? -39.997 24.338 23.941 1.00 63.50 82 SER A O 1
ATOM 692 N N . THR A 1 83 ? -38.264 24.642 22.543 1.00 63.09 83 THR A N 1
ATOM 693 C CA . THR A 1 83 ? -38.074 26.077 22.801 1.00 63.09 83 THR A CA 1
ATOM 694 C C . THR A 1 83 ? -38.678 26.933 21.690 1.00 63.09 83 THR A C 1
ATOM 696 O O . THR A 1 83 ? -38.228 28.060 21.482 1.00 63.09 83 THR A O 1
ATOM 699 N N . GLU A 1 84 ? -39.639 26.409 20.928 1.00 57.22 84 GLU A N 1
ATOM 700 C CA . GLU A 1 84 ? -40.383 27.228 19.977 1.00 57.22 84 GLU A CA 1
ATOM 701 C C . GLU A 1 84 ? -41.245 28.208 20.778 1.00 57.22 84 GLU A C 1
ATOM 703 O O . GLU A 1 84 ? -42.259 27.850 21.372 1.00 57.22 84 GLU A O 1
ATOM 708 N N . MET A 1 85 ? -40.752 29.445 20.868 1.00 54.78 85 MET A N 1
ATOM 709 C CA . MET A 1 85 ? -41.547 30.599 21.259 1.00 54.78 85 MET A CA 1
ATOM 710 C C . MET A 1 85 ? -42.675 30.721 20.233 1.00 54.78 85 MET A C 1
ATOM 712 O O . MET A 1 85 ? -42.395 30.948 19.059 1.00 54.78 85 MET A O 1
ATOM 716 N N . GLU A 1 86 ? -43.915 30.499 20.671 1.00 52.66 86 GLU A N 1
ATOM 717 C CA . GLU A 1 86 ? -45.116 30.836 19.903 1.00 52.66 86 GLU A CA 1
ATOM 718 C C . GLU A 1 86 ? -45.091 32.339 19.570 1.00 52.66 86 GLU A C 1
ATOM 720 O O . GLU A 1 86 ? -44.788 33.156 20.445 1.00 52.66 86 GLU A O 1
ATOM 725 N N . ASP A 1 87 ? -45.348 32.651 18.295 1.00 47.75 87 ASP A N 1
ATOM 726 C CA . ASP A 1 87 ? -45.319 33.989 17.675 1.00 47.75 87 ASP A CA 1
ATOM 727 C C . ASP A 1 87 ? -46.219 35.041 18.357 1.00 47.75 87 ASP A C 1
ATOM 729 O O . ASP A 1 87 ? -47.370 34.712 18.736 1.00 47.75 87 ASP A O 1
#